Protein AF-A0AA47GUR0-F1 (afdb_monomer_lite)

Sequence (145 aa):
MRQELPSWWRDIDRSIRLSITDYEFIIARLEMLLAGTSDKFSRFSSLNSRRWKNLLEEAKLAKEQVERSLALAATRRRDASAIGLIPPDNQELAARARVVSAKFHLLGELAQKRMARIRSELRQLGRPRNRPSMKVFPSQIDVHI

Structure (mmCIF, N/CA/C/O backbone):
data_AF-A0AA47GUR0-F1
#
_entry.id   AF-A0AA47GUR0-F1
#
loop_
_atom_site.group_PDB
_atom_site.id
_atom_site.type_symbol
_atom_site.label_atom_id
_atom_site.label_alt_id
_atom_site.label_comp_id
_atom_site.label_asym_id
_atom_site.label_entity_id
_atom_site.label_seq_id
_atom_site.pdbx_PDB_ins_code
_atom_site.Cartn_x
_atom_site.Cartn_y
_atom_site.Cartn_z
_atom_site.occupancy
_atom_site.B_iso_or_equiv
_atom_site.auth_seq_id
_atom_site.auth_comp_id
_atom_site.auth_asym_id
_atom_site.auth_atom_id
_atom_site.pdbx_PDB_model_num
ATOM 1 N N . MET A 1 1 ? 19.431 -15.446 -27.141 1.00 44.38 1 MET A N 1
ATOM 2 C CA . MET A 1 1 ? 20.126 -14.691 -26.074 1.00 44.38 1 MET A CA 1
ATOM 3 C C . MET A 1 1 ? 19.074 -14.156 -25.115 1.00 44.38 1 MET A C 1
ATOM 5 O O . MET A 1 1 ? 18.139 -13.523 -25.589 1.00 44.38 1 MET A O 1
ATOM 9 N N . ARG A 1 2 ? 19.148 -14.451 -23.809 1.00 55.16 2 ARG A N 1
ATOM 10 C CA . ARG A 1 2 ? 18.286 -13.774 -22.825 1.00 55.16 2 ARG A CA 1
ATOM 11 C C . ARG A 1 2 ? 18.851 -12.364 -22.660 1.00 55.16 2 ARG A C 1
ATOM 13 O O . ARG A 1 2 ? 20.006 -12.244 -22.270 1.00 55.16 2 ARG A O 1
ATOM 20 N N . GLN A 1 3 ? 18.096 -11.328 -23.024 1.00 64.38 3 GLN A N 1
ATOM 21 C CA . GLN A 1 3 ? 18.478 -9.960 -22.674 1.00 64.38 3 GLN A CA 1
ATOM 22 C C . GLN A 1 3 ? 18.522 -9.877 -21.147 1.00 64.38 3 GLN A C 1
ATOM 24 O O . GLN A 1 3 ? 17.511 -10.111 -20.481 1.00 64.38 3 GLN A O 1
ATOM 29 N N . GLU A 1 4 ? 19.701 -9.621 -20.588 1.00 75.56 4 GLU A N 1
ATOM 30 C CA . GLU A 1 4 ? 19.833 -9.398 -19.155 1.00 75.56 4 GLU A CA 1
ATOM 31 C C . GLU A 1 4 ? 19.195 -8.060 -18.796 1.00 75.56 4 GLU A C 1
ATOM 33 O O . GLU A 1 4 ? 19.464 -7.030 -19.417 1.00 75.56 4 GLU A O 1
ATOM 38 N N . LEU A 1 5 ? 18.321 -8.079 -17.789 1.00 74.44 5 LEU A N 1
ATOM 39 C CA . LEU A 1 5 ? 17.702 -6.857 -17.303 1.00 74.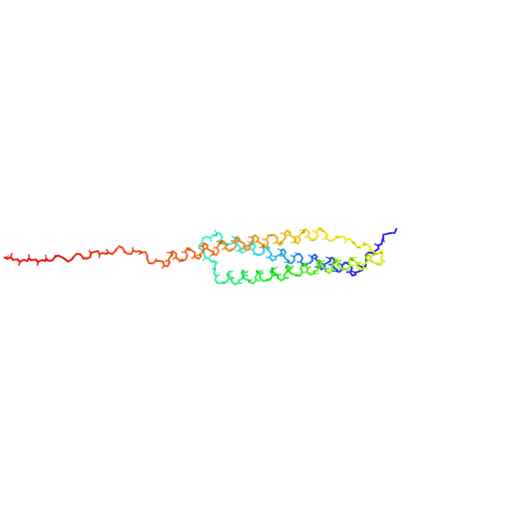44 5 LEU A CA 1
ATOM 40 C C . LEU A 1 5 ? 18.766 -5.953 -16.667 1.00 74.44 5 LEU A C 1
ATOM 42 O O . LEU A 1 5 ? 19.591 -6.441 -15.877 1.00 74.44 5 LEU A O 1
ATOM 46 N N . PRO A 1 6 ? 18.712 -4.635 -16.925 1.00 82.31 6 PRO A N 1
ATOM 47 C CA . PRO A 1 6 ? 19.596 -3.688 -16.268 1.00 82.31 6 PRO A CA 1
ATOM 48 C C . PRO A 1 6 ? 19.519 -3.799 -14.740 1.00 82.31 6 PRO A C 1
ATOM 50 O O . PRO A 1 6 ? 18.451 -4.052 -14.176 1.00 82.31 6 PRO A O 1
ATOM 53 N N . SER A 1 7 ? 20.642 -3.585 -14.052 1.00 86.19 7 SER A N 1
ATOM 54 C CA . SER A 1 7 ? 20.702 -3.599 -12.580 1.00 86.19 7 SER A CA 1
ATOM 55 C C . SER A 1 7 ? 19.682 -2.646 -11.954 1.00 86.19 7 SER A C 1
ATOM 57 O O . SER A 1 7 ? 18.946 -3.045 -11.056 1.00 86.19 7 SER A O 1
ATOM 59 N N . TRP A 1 8 ? 19.537 -1.449 -12.525 1.00 86.25 8 TRP A N 1
ATOM 60 C CA . TRP A 1 8 ? 18.576 -0.451 -12.063 1.00 86.25 8 TRP A CA 1
ATOM 61 C C . TRP A 1 8 ? 17.119 -0.944 -12.111 1.00 86.25 8 TRP A C 1
ATOM 63 O O . TRP A 1 8 ? 16.305 -0.523 -11.292 1.00 86.25 8 TRP A O 1
ATOM 73 N N . TRP A 1 9 ? 16.765 -1.855 -13.030 1.00 87.19 9 TRP A N 1
ATOM 74 C CA . TRP A 1 9 ? 15.413 -2.421 -13.079 1.00 87.19 9 TRP A CA 1
ATOM 75 C C . TRP A 1 9 ? 15.160 -3.345 -11.885 1.00 87.19 9 TRP A C 1
ATOM 77 O O . TRP A 1 9 ? 14.097 -3.299 -11.266 1.00 87.19 9 TRP A O 1
ATOM 87 N N . ARG A 1 10 ? 16.162 -4.158 -11.527 1.00 86.75 10 ARG A N 1
ATOM 88 C CA . ARG A 1 10 ? 16.103 -5.030 -10.346 1.00 86.75 10 ARG A CA 1
ATOM 89 C C . ARG A 1 10 ? 15.970 -4.220 -9.058 1.00 86.75 10 ARG A C 1
ATOM 91 O O . ARG A 1 10 ? 15.242 -4.640 -8.162 1.00 86.75 10 ARG A O 1
ATOM 98 N N . ASP A 1 11 ? 16.613 -3.059 -8.983 1.00 89.25 11 ASP A N 1
ATOM 99 C CA . ASP A 1 11 ? 16.511 -2.171 -7.821 1.00 89.25 11 ASP A CA 1
ATOM 100 C C . ASP A 1 11 ? 15.108 -1.566 -7.678 1.00 89.25 11 ASP A C 1
ATOM 102 O O . ASP A 1 11 ? 14.567 -1.511 -6.573 1.00 89.25 11 ASP A O 1
ATOM 106 N N . ILE A 1 12 ? 14.477 -1.183 -8.792 1.00 87.94 12 ILE A N 1
ATOM 107 C CA . ILE A 1 12 ? 13.092 -0.691 -8.807 1.00 87.94 12 ILE A CA 1
ATOM 108 C C . ILE A 1 12 ? 12.109 -1.792 -8.398 1.00 87.94 12 ILE A C 1
ATOM 110 O O . ILE A 1 12 ? 11.264 -1.566 -7.532 1.00 87.94 12 ILE A O 1
ATOM 114 N N . ASP A 1 13 ? 12.218 -2.987 -8.987 1.00 88.75 13 ASP A N 1
ATOM 115 C CA . ASP A 1 13 ? 11.364 -4.130 -8.637 1.00 88.75 13 ASP A CA 1
ATOM 116 C C . ASP A 1 13 ? 11.510 -4.493 -7.150 1.00 88.75 13 ASP A C 1
ATOM 118 O O . ASP A 1 13 ? 10.512 -4.619 -6.435 1.00 88.75 13 ASP A O 1
ATOM 122 N N . ARG A 1 14 ? 12.751 -4.549 -6.645 1.00 90.12 14 ARG A N 1
ATOM 123 C CA . ARG A 1 14 ? 13.033 -4.755 -5.220 1.00 90.12 14 ARG A CA 1
ATOM 124 C C . ARG A 1 14 ? 12.396 -3.665 -4.359 1.00 90.12 14 ARG A C 1
ATOM 126 O O . ARG A 1 14 ? 11.763 -3.992 -3.358 1.00 90.12 14 ARG A O 1
ATOM 133 N N . SER A 1 15 ? 12.542 -2.395 -4.735 1.00 89.56 15 SER A N 1
ATOM 134 C CA . SER A 1 15 ? 11.968 -1.268 -3.994 1.00 89.56 15 SER A CA 1
ATOM 135 C C . SER A 1 15 ? 10.445 -1.383 -3.882 1.00 89.56 15 SER A C 1
ATOM 137 O O . SER A 1 15 ? 9.907 -1.268 -2.783 1.00 89.56 15 SER A O 1
ATOM 139 N N . ILE A 1 16 ? 9.754 -1.716 -4.978 1.00 90.19 16 ILE A N 1
ATOM 140 C CA . ILE A 1 16 ? 8.297 -1.917 -4.973 1.00 90.19 16 ILE A CA 1
ATOM 141 C C . ILE A 1 16 ? 7.905 -3.072 -4.054 1.00 90.19 16 ILE A C 1
ATOM 143 O O . ILE A 1 16 ? 6.990 -2.926 -3.244 1.00 90.19 16 ILE A O 1
ATOM 147 N N . ARG A 1 17 ? 8.596 -4.215 -4.152 1.00 92.12 17 ARG A N 1
ATOM 148 C CA . ARG A 1 17 ? 8.319 -5.385 -3.303 1.00 92.12 17 ARG A CA 1
ATOM 149 C C . ARG A 1 17 ? 8.457 -5.055 -1.823 1.00 92.12 17 ARG A C 1
ATOM 151 O O . ARG A 1 17 ? 7.589 -5.443 -1.042 1.00 92.12 17 ARG A O 1
ATOM 158 N N . LEU A 1 18 ? 9.516 -4.338 -1.450 1.00 92.00 18 LEU A N 1
ATOM 159 C CA . LEU A 1 18 ? 9.742 -3.913 -0.071 1.00 92.00 18 LEU A CA 1
ATOM 160 C C . LEU A 1 18 ? 8.642 -2.957 0.396 1.00 92.00 18 LEU A C 1
ATOM 162 O O . LEU A 1 18 ? 8.015 -3.225 1.413 1.00 92.00 18 LEU A O 1
ATOM 166 N N . SER A 1 19 ? 8.312 -1.928 -0.391 1.00 89.38 19 SER A N 1
ATOM 167 C CA . SER A 1 19 ? 7.245 -0.981 -0.035 1.00 89.38 19 SER A CA 1
ATOM 168 C C . SER A 1 19 ? 5.877 -1.657 0.132 1.00 89.38 19 SER A C 1
ATOM 170 O O . SER A 1 19 ? 5.138 -1.324 1.054 1.00 89.38 19 SER A O 1
ATOM 172 N N . ILE A 1 20 ? 5.533 -2.628 -0.724 1.00 91.44 20 ILE A N 1
ATOM 173 C CA . ILE A 1 20 ? 4.282 -3.395 -0.587 1.00 91.44 20 ILE A CA 1
ATOM 174 C C . ILE A 1 20 ? 4.311 -4.257 0.678 1.00 91.44 20 ILE A C 1
ATOM 176 O O . ILE A 1 20 ? 3.315 -4.313 1.394 1.00 91.44 20 ILE A O 1
ATOM 180 N N . THR A 1 21 ? 5.440 -4.905 0.966 1.00 92.88 21 THR A N 1
ATOM 181 C CA . THR A 1 21 ? 5.595 -5.758 2.155 1.00 92.88 21 THR A CA 1
ATOM 182 C C . THR A 1 21 ? 5.474 -4.941 3.444 1.00 92.88 21 THR A C 1
ATOM 184 O O . THR A 1 21 ? 4.764 -5.343 4.365 1.00 92.88 21 THR A O 1
ATOM 187 N N . ASP A 1 22 ? 6.094 -3.762 3.490 1.00 91.19 22 ASP A N 1
ATOM 188 C CA . ASP A 1 22 ? 5.969 -2.835 4.617 1.00 91.19 22 ASP A CA 1
ATOM 189 C C . ASP A 1 22 ? 4.520 -2.374 4.791 1.00 91.19 22 ASP A C 1
ATOM 191 O O . ASP A 1 22 ? 3.990 -2.358 5.906 1.00 91.19 22 ASP A O 1
ATOM 195 N N . TYR A 1 23 ? 3.842 -2.054 3.684 1.00 92.31 23 TYR A N 1
ATOM 196 C CA . TYR A 1 23 ? 2.444 -1.651 3.728 1.00 92.31 23 TYR A CA 1
ATOM 197 C C . TYR A 1 23 ? 1.554 -2.773 4.281 1.00 92.31 23 TYR A C 1
ATOM 199 O O . TYR A 1 23 ? 0.765 -2.539 5.195 1.00 92.31 23 TYR A O 1
ATOM 207 N N . GLU A 1 24 ? 1.726 -4.006 3.804 1.00 91.69 24 GLU A N 1
ATOM 208 C CA . GLU A 1 24 ? 1.015 -5.185 4.312 1.00 91.69 24 GLU A CA 1
ATOM 209 C C . GLU A 1 24 ? 1.240 -5.416 5.802 1.00 91.69 24 GLU A C 1
ATOM 211 O O . GLU A 1 24 ? 0.286 -5.695 6.531 1.00 91.69 24 GLU A O 1
ATOM 216 N N . PHE A 1 25 ? 2.479 -5.266 6.269 1.00 93.56 25 PHE A N 1
ATOM 217 C CA . PHE A 1 25 ? 2.810 -5.411 7.679 1.00 93.56 25 PHE A CA 1
ATOM 218 C C . PHE A 1 25 ? 2.062 -4.388 8.544 1.00 93.56 25 PHE A C 1
ATOM 220 O O . PHE A 1 25 ? 1.501 -4.736 9.588 1.00 93.56 25 PHE A O 1
ATOM 227 N N . ILE A 1 26 ? 1.990 -3.131 8.102 1.00 89.75 26 ILE A N 1
ATOM 228 C CA . ILE A 1 26 ? 1.239 -2.086 8.808 1.00 89.75 26 ILE A CA 1
ATOM 229 C C . ILE A 1 26 ? -0.264 -2.404 8.809 1.00 89.75 26 ILE A C 1
ATOM 231 O O . ILE A 1 26 ? -0.912 -2.283 9.854 1.00 89.75 26 ILE A O 1
ATOM 235 N N . ILE A 1 27 ? -0.815 -2.865 7.680 1.00 90.25 27 ILE A N 1
ATOM 236 C CA . ILE A 1 27 ? -2.223 -3.278 7.584 1.00 90.25 27 ILE A CA 1
ATOM 237 C C . ILE A 1 27 ? -2.532 -4.434 8.538 1.00 90.25 27 ILE A C 1
ATOM 239 O O . ILE A 1 27 ? -3.507 -4.349 9.284 1.00 90.25 27 ILE A O 1
ATOM 243 N N . ALA A 1 28 ? -1.677 -5.453 8.613 1.00 88.44 28 ALA A N 1
ATOM 244 C CA . ALA A 1 28 ? -1.849 -6.560 9.551 1.00 88.44 28 ALA A CA 1
ATOM 245 C C . ALA A 1 28 ? -1.853 -6.080 11.017 1.00 88.44 28 ALA A C 1
ATOM 247 O O . ALA A 1 28 ? -2.654 -6.534 11.835 1.00 88.44 28 ALA A O 1
ATOM 248 N N . ARG A 1 29 ? -1.010 -5.100 11.371 1.00 87.88 29 ARG A N 1
ATOM 249 C CA . ARG A 1 29 ? -1.008 -4.510 12.724 1.00 87.88 29 ARG A CA 1
ATOM 250 C C . ARG A 1 29 ? -2.290 -3.738 13.027 1.00 87.88 29 ARG A C 1
ATOM 252 O O . ARG A 1 29 ? -2.778 -3.808 14.157 1.00 87.88 29 ARG A O 1
ATOM 259 N N . LEU A 1 30 ? -2.838 -3.019 12.047 1.00 86.06 30 LEU A N 1
ATOM 260 C CA . LEU A 1 30 ? -4.151 -2.381 12.167 1.00 86.06 30 LEU A CA 1
ATOM 261 C C . LEU A 1 30 ? -5.249 -3.438 12.357 1.00 86.06 30 LEU A C 1
ATOM 263 O O . LEU A 1 30 ? -6.069 -3.303 13.258 1.00 86.06 30 LEU A O 1
ATOM 267 N N . GLU A 1 31 ? -5.240 -4.532 11.599 1.00 85.56 31 GLU A N 1
ATOM 268 C CA . GLU A 1 31 ? -6.193 -5.637 11.782 1.00 85.56 31 GLU A CA 1
ATOM 269 C C . GLU A 1 31 ? -6.139 -6.208 13.202 1.00 85.56 31 GLU A C 1
ATOM 271 O O . GLU A 1 31 ? -7.175 -6.323 13.857 1.00 85.56 31 GLU A O 1
ATOM 276 N N . MET A 1 32 ? -4.940 -6.487 13.722 1.00 83.50 32 MET A N 1
ATOM 277 C CA . MET A 1 32 ? -4.762 -7.021 15.076 1.00 83.50 32 MET A CA 1
ATOM 278 C C . MET A 1 32 ? -5.248 -6.059 16.161 1.00 83.50 32 MET A C 1
ATOM 280 O O . MET A 1 32 ? -5.913 -6.484 17.106 1.00 83.50 32 MET A O 1
ATOM 284 N N . LEU A 1 33 ? -4.949 -4.761 16.040 1.00 79.44 33 LEU A N 1
ATOM 285 C CA . LEU A 1 33 ? -5.432 -3.766 17.001 1.00 79.44 33 LEU A CA 1
ATOM 286 C C . LEU A 1 33 ? -6.951 -3.631 16.971 1.00 79.44 33 LEU A C 1
ATOM 288 O O . LEU A 1 33 ? -7.564 -3.400 18.012 1.00 79.44 33 LEU A O 1
ATOM 292 N N . LEU A 1 34 ? -7.563 -3.792 15.799 1.00 75.88 34 LEU A N 1
ATOM 293 C CA . LEU A 1 34 ? -9.009 -3.797 15.683 1.00 75.88 34 LEU A CA 1
ATOM 294 C C . LEU A 1 34 ? -9.567 -5.090 16.293 1.00 75.88 34 LEU A C 1
ATOM 296 O O . LEU A 1 34 ? -10.448 -5.029 17.143 1.00 75.88 34 LEU A O 1
ATOM 300 N N . ALA A 1 35 ? -9.041 -6.263 15.948 1.00 75.38 35 ALA A N 1
ATOM 301 C CA . ALA A 1 35 ? -9.511 -7.554 16.455 1.00 75.38 35 ALA A CA 1
ATOM 302 C C . ALA A 1 35 ? -9.376 -7.692 17.984 1.00 75.38 35 ALA A C 1
ATOM 304 O O . ALA A 1 35 ? -10.327 -8.103 18.649 1.00 75.38 35 ALA A O 1
ATOM 305 N N . GLY A 1 36 ? -8.256 -7.247 18.562 1.00 65.69 36 GLY A N 1
ATOM 306 C CA . GLY A 1 36 ? -7.952 -7.320 19.999 1.00 65.69 36 GLY A CA 1
ATOM 307 C C . GLY A 1 36 ? -8.837 -6.462 20.915 1.00 65.69 36 GLY A C 1
ATOM 308 O O . GLY A 1 36 ? -8.587 -6.384 22.112 1.00 65.69 36 GLY A O 1
ATOM 309 N N . THR A 1 37 ? -9.876 -5.817 20.380 1.00 59.03 37 THR A N 1
ATOM 310 C CA . THR A 1 37 ? -10.869 -5.047 21.154 1.00 59.03 37 THR A CA 1
ATOM 311 C C . THR A 1 37 ? -12.168 -5.822 21.408 1.00 59.03 37 THR A C 1
ATOM 313 O O . THR A 1 37 ? -13.153 -5.237 21.853 1.00 59.03 37 THR A O 1
ATOM 316 N N . SER A 1 38 ? -12.173 -7.130 21.122 1.00 49.53 38 SER A N 1
ATOM 317 C CA . SER A 1 38 ? -13.342 -8.018 21.202 1.00 49.53 38 SER A CA 1
ATOM 318 C C . SER A 1 38 ? -13.690 -8.518 22.609 1.00 49.53 38 SER A C 1
ATOM 320 O O . SER A 1 38 ? -14.830 -8.926 22.813 1.00 49.53 38 SER A O 1
ATOM 322 N N . ASP A 1 39 ? -12.771 -8.496 23.576 1.00 45.97 39 ASP A N 1
ATOM 323 C CA . ASP A 1 39 ? -13.019 -9.100 24.888 1.00 45.97 39 ASP A CA 1
ATOM 324 C C . ASP A 1 39 ? -13.126 -8.065 26.009 1.00 45.97 39 ASP A C 1
ATOM 326 O O . ASP A 1 39 ? -12.226 -7.261 26.235 1.00 45.97 39 ASP A O 1
ATOM 330 N N . LYS A 1 40 ? -14.287 -8.110 26.673 1.00 45.88 40 LYS A N 1
ATOM 331 C CA . LYS A 1 40 ? -14.648 -7.584 27.999 1.00 45.88 40 LYS A CA 1
ATOM 332 C C . LYS A 1 40 ? -13.908 -6.312 28.446 1.00 45.88 40 LYS A C 1
ATOM 334 O O . LYS A 1 40 ? -12.768 -6.339 28.889 1.00 45.88 40 LYS A O 1
ATOM 339 N N . PHE A 1 41 ? -14.673 -5.219 28.473 1.00 45.59 41 PHE A N 1
ATOM 340 C CA . PHE A 1 41 ? -14.292 -3.869 28.901 1.00 45.59 41 PHE A CA 1
ATOM 341 C C . PHE A 1 41 ? -13.350 -3.139 27.945 1.00 45.59 41 PHE A C 1
ATOM 343 O O . PHE A 1 41 ? -12.131 -3.248 28.018 1.00 45.59 41 PHE A O 1
ATOM 350 N N . SER A 1 42 ? -13.975 -2.304 27.107 1.00 48.47 42 SER A N 1
ATOM 351 C CA . SER A 1 42 ? -13.482 -1.031 26.567 1.00 48.47 42 SER A CA 1
ATOM 352 C C . SER A 1 42 ? -12.133 -0.563 27.139 1.00 48.47 42 SER A C 1
ATOM 354 O O . SER A 1 42 ? -12.050 0.360 27.949 1.00 48.47 42 SER A O 1
ATOM 356 N N . ARG A 1 43 ? -11.047 -1.144 26.634 1.00 50.19 43 ARG A N 1
ATOM 357 C CA . ARG A 1 43 ? -9.736 -0.506 26.588 1.00 50.19 43 ARG A CA 1
ATOM 358 C C . ARG A 1 43 ? -9.379 -0.236 25.137 1.00 50.19 43 ARG A C 1
ATOM 360 O O . ARG A 1 43 ? -8.263 -0.490 24.698 1.00 50.19 43 ARG A O 1
ATOM 367 N N . PHE A 1 44 ? -10.262 0.464 24.429 1.00 53.38 44 PHE A N 1
ATOM 368 C CA . PHE A 1 44 ? -9.758 1.576 23.620 1.00 53.38 44 PHE A CA 1
ATOM 369 C C . PHE A 1 44 ? -9.231 2.643 24.595 1.00 53.38 44 PHE A C 1
ATOM 371 O O . PHE A 1 44 ? -9.790 3.723 24.755 1.00 53.38 44 PHE A O 1
ATOM 378 N N . SER A 1 45 ? -8.178 2.291 25.340 1.00 55.62 45 SER A N 1
ATOM 379 C CA . SER A 1 45 ? -7.447 3.229 26.169 1.00 55.62 45 SER A CA 1
ATOM 380 C C . SER A 1 45 ? -6.910 4.326 25.254 1.00 55.62 45 SER A C 1
ATOM 382 O O . SER A 1 45 ? -6.719 4.121 24.048 1.00 55.62 45 SER A O 1
ATOM 384 N N . SER A 1 46 ? -6.631 5.498 25.813 1.00 55.66 46 SER A N 1
ATOM 385 C CA . SER A 1 46 ? -5.926 6.564 25.094 1.00 55.66 46 SER A CA 1
ATOM 386 C C . SER A 1 46 ? -4.660 6.047 24.385 1.00 55.66 46 SER A C 1
ATOM 388 O O . SER A 1 46 ? -4.354 6.500 23.283 1.00 55.66 46 SER A O 1
ATOM 390 N N . LEU A 1 47 ? -3.991 5.032 24.955 1.00 54.09 47 LEU A N 1
ATOM 391 C CA . LEU A 1 47 ? -2.860 4.321 24.352 1.00 54.09 47 LEU A CA 1
ATOM 392 C C . LEU A 1 47 ? -3.224 3.578 23.056 1.00 54.09 47 LEU A C 1
ATOM 394 O O . LEU A 1 47 ? -2.532 3.743 22.053 1.00 54.09 47 LEU A O 1
ATOM 398 N N . ASN A 1 48 ? -4.313 2.804 23.042 1.00 69.50 48 ASN A N 1
ATOM 399 C CA . ASN A 1 48 ? -4.760 2.090 21.840 1.00 69.50 48 ASN A CA 1
ATOM 400 C C . ASN A 1 48 ? -5.270 3.054 20.760 1.00 69.50 48 ASN A C 1
ATOM 402 O O . ASN A 1 48 ? -5.019 2.833 19.579 1.00 69.50 48 ASN A O 1
ATOM 406 N N . SER A 1 49 ? -5.886 4.174 21.153 1.00 70.88 49 SER A N 1
ATOM 407 C CA . SER A 1 49 ? -6.287 5.243 20.226 1.00 70.88 49 SER A CA 1
ATOM 408 C C . SER A 1 49 ? -5.085 5.960 19.596 1.00 70.88 49 SER A C 1
ATOM 410 O O . SER A 1 49 ? -5.048 6.164 18.383 1.00 70.88 49 SER A O 1
ATOM 412 N N . ARG A 1 50 ? -4.057 6.300 20.388 1.00 78.44 50 ARG A N 1
ATOM 413 C CA . ARG A 1 50 ? -2.828 6.929 19.877 1.00 78.44 50 ARG A CA 1
ATOM 414 C C . ARG A 1 50 ? -2.057 5.985 18.956 1.00 78.44 50 ARG A C 1
ATOM 416 O O . ARG A 1 50 ? -1.660 6.389 17.870 1.00 78.44 50 ARG A O 1
ATOM 423 N N . ARG A 1 51 ? -1.901 4.721 19.357 1.00 80.62 51 ARG A N 1
ATOM 424 C CA . ARG A 1 51 ? -1.241 3.691 18.545 1.00 80.62 51 ARG A CA 1
ATOM 425 C C . ARG A 1 51 ? -1.977 3.444 17.227 1.00 80.62 51 ARG A C 1
ATOM 427 O O . ARG A 1 51 ? -1.331 3.321 16.194 1.00 80.62 51 ARG A O 1
ATOM 434 N N . TRP A 1 52 ? -3.310 3.437 17.258 1.00 81.50 52 TRP A N 1
ATOM 435 C CA . TRP A 1 52 ? -4.143 3.346 16.060 1.00 81.50 52 TRP A CA 1
ATOM 436 C C . TRP A 1 52 ? -3.913 4.519 15.103 1.00 81.50 52 TRP A C 1
ATOM 438 O O . TRP A 1 52 ? -3.686 4.306 13.916 1.00 81.50 52 TRP A O 1
ATOM 448 N N . LYS A 1 53 ? -3.927 5.758 15.614 1.00 83.88 53 LYS A N 1
ATOM 449 C CA . LYS A 1 53 ? -3.660 6.957 14.803 1.00 83.88 53 LYS A CA 1
ATOM 450 C C . LYS A 1 53 ? -2.276 6.918 14.159 1.00 83.88 53 LYS A C 1
ATOM 452 O O . LYS A 1 53 ? -2.174 7.184 12.970 1.00 83.88 53 LYS A O 1
ATOM 457 N N . ASN A 1 54 ? -1.244 6.546 14.914 1.00 87.81 54 ASN A N 1
ATOM 458 C CA . ASN A 1 54 ? 0.113 6.445 14.377 1.00 87.81 54 ASN A CA 1
ATOM 459 C C . ASN A 1 54 ? 0.191 5.415 13.242 1.00 87.81 54 ASN A C 1
ATOM 461 O O . ASN A 1 54 ? 0.700 5.729 12.176 1.00 87.81 54 ASN A O 1
ATOM 465 N N . LEU A 1 55 ? -0.390 4.225 13.432 1.00 87.00 55 LEU A N 1
ATOM 466 C CA . LEU A 1 55 ? -0.408 3.190 12.395 1.00 87.00 55 LEU A CA 1
ATOM 467 C C . LEU A 1 55 ? -1.230 3.584 11.164 1.00 87.00 55 LEU A C 1
ATOM 469 O O . LEU A 1 55 ? -0.899 3.167 10.061 1.00 87.00 55 LEU A O 1
ATOM 473 N N . LEU A 1 56 ? -2.286 4.387 11.324 1.00 87.62 56 LEU A N 1
ATOM 474 C CA . LEU A 1 56 ? -3.015 4.948 10.185 1.00 87.62 56 LEU A CA 1
ATOM 475 C C . LEU A 1 56 ? -2.145 5.911 9.372 1.00 87.62 56 LEU A C 1
ATOM 477 O O . LEU A 1 56 ? -2.193 5.865 8.147 1.00 87.62 56 LEU A O 1
ATOM 481 N N . GLU A 1 57 ? -1.373 6.777 10.029 1.00 89.81 57 GLU A N 1
ATOM 482 C CA . GLU A 1 57 ? -0.446 7.675 9.331 1.00 89.81 57 GLU A CA 1
ATOM 483 C C . GLU A 1 57 ? 0.698 6.893 8.672 1.00 89.81 57 GLU A C 1
ATOM 485 O O . GLU A 1 57 ? 0.977 7.109 7.496 1.00 89.81 57 GLU A O 1
ATOM 490 N N . GLU A 1 58 ? 1.283 5.909 9.363 1.00 90.44 58 GLU A N 1
ATOM 491 C CA . GLU A 1 58 ? 2.271 4.991 8.775 1.00 90.44 58 GLU A CA 1
ATOM 492 C C . GLU A 1 58 ? 1.700 4.274 7.538 1.00 90.44 58 GLU A C 1
ATOM 494 O O . GLU A 1 58 ? 2.363 4.194 6.507 1.00 90.44 58 GLU A O 1
ATOM 499 N N . ALA A 1 59 ? 0.447 3.812 7.596 1.00 89.62 59 ALA A N 1
ATOM 500 C CA . ALA A 1 59 ? -0.218 3.150 6.475 1.00 89.62 59 ALA A CA 1
ATOM 501 C C . ALA A 1 59 ? -0.442 4.091 5.281 1.00 89.62 59 ALA A C 1
ATOM 503 O O . ALA A 1 59 ? -0.311 3.661 4.135 1.00 89.62 59 ALA A O 1
ATOM 504 N N . LYS A 1 60 ? -0.772 5.368 5.522 1.00 90.38 60 LYS A N 1
ATOM 505 C CA . LYS A 1 60 ? -0.892 6.374 4.453 1.00 90.38 60 LYS A CA 1
ATOM 506 C C . LYS A 1 60 ? 0.453 6.628 3.784 1.00 90.38 60 LYS A C 1
ATOM 508 O O . LYS A 1 60 ? 0.530 6.592 2.561 1.00 90.38 60 LYS A O 1
ATOM 513 N N . LEU A 1 61 ? 1.507 6.818 4.576 1.00 91.88 61 LEU A N 1
ATOM 514 C CA . LEU A 1 61 ? 2.859 7.027 4.060 1.00 91.88 61 LEU A CA 1
ATOM 515 C C . LEU A 1 61 ? 3.345 5.812 3.259 1.00 91.88 61 LEU A C 1
ATOM 517 O O . LEU A 1 61 ? 3.894 5.971 2.171 1.00 91.88 61 LEU A O 1
ATOM 521 N N . ALA A 1 62 ? 3.086 4.598 3.749 1.00 90.00 62 ALA A N 1
ATOM 522 C CA . ALA A 1 62 ? 3.415 3.368 3.036 1.00 90.00 62 ALA A CA 1
ATOM 523 C C . ALA A 1 62 ? 2.637 3.241 1.715 1.00 90.00 62 ALA A C 1
ATOM 525 O O . ALA A 1 62 ? 3.222 2.885 0.692 1.00 90.00 62 ALA A O 1
ATOM 526 N N . LYS A 1 63 ? 1.345 3.600 1.701 1.00 91.38 63 LYS A N 1
ATOM 527 C CA . LYS A 1 63 ? 0.538 3.660 0.474 1.00 91.38 63 LYS A CA 1
ATOM 528 C C . LYS A 1 63 ? 1.139 4.628 -0.548 1.00 91.38 63 LYS A C 1
ATOM 530 O O . LYS A 1 63 ? 1.352 4.238 -1.694 1.00 91.38 63 LYS A O 1
ATOM 535 N N . GLU A 1 64 ? 1.443 5.859 -0.137 1.00 91.69 64 GLU A N 1
ATOM 536 C CA . GLU A 1 64 ? 2.058 6.860 -1.017 1.00 91.69 64 GLU A CA 1
ATOM 537 C C . GLU A 1 64 ? 3.403 6.380 -1.567 1.00 91.69 64 GLU A C 1
ATOM 539 O O . GLU A 1 64 ? 3.701 6.574 -2.745 1.00 91.69 64 GLU A O 1
ATOM 544 N N . GLN A 1 65 ? 4.213 5.724 -0.735 1.00 92.06 65 GLN A N 1
ATOM 545 C CA . GLN A 1 65 ? 5.491 5.171 -1.163 1.00 92.06 65 GLN A CA 1
ATOM 546 C C . GLN A 1 65 ? 5.306 4.088 -2.235 1.00 92.06 65 GLN A C 1
ATOM 548 O O . GLN A 1 65 ? 6.014 4.100 -3.240 1.00 92.06 65 GLN A O 1
ATOM 553 N N . VAL A 1 66 ? 4.330 3.187 -2.073 1.00 91.81 66 VAL A N 1
ATOM 554 C CA . VAL A 1 66 ? 3.994 2.173 -3.086 1.00 91.81 66 VAL A CA 1
ATOM 555 C C . VAL A 1 66 ? 3.553 2.826 -4.399 1.00 91.81 66 VAL A C 1
ATOM 557 O O . VAL A 1 66 ? 4.032 2.436 -5.466 1.00 91.81 66 VAL A O 1
ATOM 560 N N . GLU A 1 67 ? 2.686 3.839 -4.339 1.00 91.31 67 GLU A N 1
ATOM 561 C CA . GLU A 1 67 ? 2.213 4.574 -5.519 1.00 91.31 67 GLU A CA 1
ATOM 562 C C . GLU A 1 67 ? 3.366 5.268 -6.259 1.00 91.31 67 GLU A C 1
ATOM 564 O O . GLU A 1 67 ? 3.475 5.150 -7.483 1.00 91.31 67 GLU A O 1
ATOM 569 N N . ARG A 1 68 ? 4.280 5.920 -5.527 1.00 91.44 68 ARG A N 1
ATOM 570 C CA . ARG A 1 68 ? 5.482 6.552 -6.097 1.00 91.44 68 ARG A CA 1
ATOM 571 C C . ARG A 1 68 ? 6.403 5.529 -6.757 1.00 91.44 68 ARG A C 1
ATOM 573 O O . ARG A 1 68 ? 6.850 5.756 -7.882 1.00 91.44 68 ARG A O 1
ATOM 580 N N . SER A 1 69 ? 6.660 4.398 -6.100 1.00 90.81 69 SER A N 1
ATOM 581 C CA . SER A 1 69 ? 7.516 3.338 -6.643 1.00 90.81 69 SER A CA 1
ATOM 582 C C . SER A 1 69 ? 6.923 2.722 -7.918 1.00 90.81 69 SER A C 1
ATOM 584 O O . SER A 1 69 ? 7.643 2.513 -8.897 1.00 90.81 69 SER A O 1
ATOM 586 N N . LEU A 1 70 ? 5.604 2.497 -7.961 1.00 90.88 70 LEU A N 1
ATOM 587 C CA . LEU A 1 70 ? 4.907 2.014 -9.160 1.00 90.88 70 LEU A CA 1
ATOM 588 C C . LEU A 1 70 ? 4.939 3.040 -10.306 1.00 90.88 70 LEU A C 1
ATOM 590 O O . LEU A 1 70 ? 5.195 2.667 -11.453 1.00 90.88 70 LEU A O 1
ATOM 594 N N . ALA A 1 71 ? 4.736 4.328 -10.014 1.00 90.50 71 ALA A N 1
ATOM 595 C CA . ALA A 1 71 ? 4.815 5.396 -11.012 1.00 90.50 71 ALA A CA 1
ATOM 596 C C . ALA A 1 71 ? 6.233 5.552 -11.593 1.00 90.50 71 ALA A C 1
ATOM 598 O O . ALA A 1 71 ? 6.404 5.748 -12.804 1.00 90.50 71 ALA A O 1
ATOM 599 N N . LEU A 1 72 ? 7.259 5.414 -10.747 1.00 90.06 72 LEU A N 1
ATOM 600 C CA . LEU A 1 72 ? 8.654 5.407 -11.174 1.00 90.06 72 LEU A CA 1
ATOM 601 C C . LEU A 1 72 ? 8.939 4.224 -12.105 1.00 90.06 72 LEU A C 1
ATOM 603 O O . LEU A 1 72 ? 9.512 4.426 -13.175 1.00 90.06 72 LEU A O 1
ATOM 607 N N . ALA A 1 73 ? 8.495 3.013 -11.753 1.00 89.31 73 ALA A N 1
ATOM 608 C CA . ALA A 1 73 ? 8.654 1.839 -12.611 1.00 89.31 73 ALA A CA 1
ATOM 609 C C . ALA A 1 73 ? 7.978 2.010 -13.974 1.00 89.31 73 ALA A C 1
ATOM 611 O O . ALA A 1 73 ? 8.587 1.711 -14.999 1.00 89.31 73 ALA A O 1
ATOM 612 N N . ALA A 1 74 ? 6.757 2.550 -14.004 1.00 89.56 74 ALA A N 1
ATOM 613 C CA . ALA A 1 74 ? 6.050 2.827 -15.252 1.00 89.56 74 ALA A CA 1
ATOM 614 C C . ALA A 1 74 ? 6.813 3.829 -16.135 1.00 89.56 74 ALA A C 1
ATOM 616 O O . ALA A 1 74 ? 6.908 3.653 -17.350 1.00 89.56 74 ALA A O 1
ATOM 617 N N . THR A 1 75 ? 7.401 4.863 -15.530 1.00 90.44 75 THR A N 1
ATOM 618 C CA . THR A 1 75 ? 8.209 5.856 -16.252 1.00 90.44 75 THR A CA 1
ATOM 619 C C . THR A 1 75 ? 9.483 5.231 -16.805 1.00 90.44 75 THR A C 1
ATOM 621 O O . THR A 1 75 ? 9.721 5.297 -18.006 1.00 90.44 75 THR A O 1
ATOM 624 N N . ARG A 1 76 ? 10.234 4.506 -15.974 1.00 89.12 76 ARG A N 1
ATOM 625 C CA . ARG A 1 76 ? 11.485 3.859 -16.387 1.00 89.12 76 ARG A CA 1
ATOM 626 C C . ARG A 1 76 ? 11.287 2.754 -17.413 1.00 89.12 76 ARG A C 1
ATOM 628 O O . ARG A 1 76 ? 12.154 2.532 -18.251 1.00 89.12 76 ARG A O 1
ATOM 635 N N . ARG A 1 77 ? 10.136 2.084 -17.385 1.00 88.75 77 ARG A N 1
ATOM 636 C CA . ARG A 1 77 ? 9.748 1.146 -18.434 1.00 88.75 77 ARG A CA 1
ATOM 637 C C . ARG A 1 77 ? 9.575 1.852 -19.776 1.00 88.75 77 ARG A C 1
ATOM 639 O O . ARG A 1 77 ? 10.064 1.338 -20.771 1.00 88.75 77 ARG A O 1
ATOM 646 N N . ARG A 1 78 ? 8.908 3.012 -19.812 1.00 87.38 78 ARG A N 1
ATOM 647 C CA . ARG A 1 78 ? 8.758 3.797 -21.050 1.00 87.38 78 ARG A CA 1
ATOM 648 C C . ARG A 1 78 ? 10.115 4.232 -21.598 1.00 87.38 78 ARG A C 1
ATOM 650 O O . ARG A 1 78 ? 10.355 4.048 -22.786 1.00 87.38 78 ARG A O 1
ATOM 657 N N . ASP A 1 79 ? 11.002 4.715 -20.729 1.00 88.25 79 ASP A N 1
ATOM 658 C CA . ASP A 1 79 ? 12.360 5.119 -21.115 1.00 88.25 79 ASP A CA 1
ATOM 659 C C . ASP A 1 79 ? 13.162 3.937 -21.685 1.00 88.25 79 ASP A C 1
ATOM 661 O O . ASP A 1 79 ? 13.814 4.058 -22.718 1.00 88.25 79 ASP A O 1
ATOM 665 N N . ALA A 1 80 ? 13.077 2.767 -21.043 1.00 86.69 80 ALA A N 1
ATOM 666 C CA . ALA A 1 80 ? 13.733 1.546 -21.504 1.00 86.69 80 ALA A CA 1
ATOM 667 C C . ALA A 1 80 ? 13.171 1.060 -22.851 1.00 86.69 80 ALA A C 1
ATOM 669 O O . ALA A 1 80 ? 13.940 0.728 -23.753 1.00 86.69 80 ALA A O 1
ATOM 670 N N . SER A 1 81 ? 11.845 1.091 -23.020 1.00 87.12 81 SER A N 1
ATOM 671 C CA . SER A 1 81 ? 11.191 0.748 -24.286 1.00 87.12 81 SER A CA 1
ATOM 672 C C . SER A 1 81 ? 11.635 1.658 -25.430 1.00 87.12 81 SE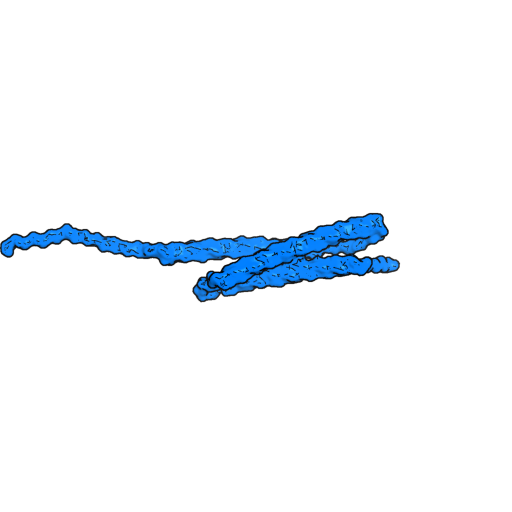R A C 1
ATOM 674 O O . SER A 1 81 ? 11.803 1.178 -26.548 1.00 87.12 81 SER A O 1
ATOM 676 N N . ALA A 1 82 ? 11.878 2.945 -25.160 1.00 86.31 82 ALA A N 1
ATOM 677 C CA . ALA A 1 82 ? 12.356 3.895 -26.165 1.00 86.31 82 ALA A CA 1
ATOM 678 C C . ALA A 1 82 ? 13.760 3.560 -26.703 1.00 86.31 82 ALA A C 1
ATOM 680 O O . ALA A 1 82 ? 14.086 3.935 -27.825 1.00 86.31 82 ALA A O 1
ATOM 681 N N . ILE A 1 83 ? 14.569 2.819 -25.937 1.00 85.56 83 ILE A N 1
ATOM 682 C CA . ILE A 1 83 ? 15.912 2.360 -26.332 1.00 85.56 83 ILE A CA 1
ATOM 683 C C . ILE A 1 83 ? 15.955 0.865 -26.695 1.00 85.56 83 ILE A C 1
ATOM 685 O O . ILE A 1 83 ? 17.029 0.269 -26.751 1.00 85.56 83 ILE A O 1
ATOM 689 N N . GLY A 1 84 ? 14.796 0.241 -26.939 1.00 84.38 84 GLY A N 1
ATOM 690 C CA . GLY A 1 84 ? 14.696 -1.155 -27.383 1.00 84.38 84 GLY A CA 1
ATOM 691 C C . GLY A 1 84 ? 14.824 -2.207 -26.275 1.00 84.38 84 GLY A C 1
ATOM 692 O O . GLY A 1 84 ? 14.964 -3.394 -26.574 1.00 84.38 84 GLY A O 1
ATOM 693 N N . LEU A 1 85 ? 14.763 -1.806 -25.002 1.00 84.06 85 LEU A N 1
ATOM 694 C CA . LEU A 1 85 ? 14.684 -2.719 -23.861 1.00 84.06 85 LEU A CA 1
ATOM 695 C C . LEU A 1 85 ? 13.223 -2.904 -23.448 1.00 84.06 85 LEU A C 1
ATOM 697 O O . LEU A 1 85 ? 12.491 -1.933 -23.321 1.00 84.06 85 LEU A O 1
ATOM 701 N N . ILE A 1 86 ? 12.796 -4.137 -23.167 1.00 82.38 86 ILE A N 1
ATOM 702 C CA . ILE A 1 86 ? 11.429 -4.414 -22.698 1.00 82.38 86 ILE A CA 1
ATOM 703 C C . ILE A 1 86 ? 11.499 -4.999 -21.286 1.00 82.38 86 ILE A C 1
ATOM 705 O O . ILE A 1 86 ? 11.578 -6.219 -21.124 1.00 82.38 86 ILE A O 1
ATOM 709 N N . PRO A 1 87 ? 11.490 -4.155 -20.240 1.00 81.69 87 PRO A N 1
ATOM 710 C CA . PRO A 1 87 ? 11.416 -4.652 -18.880 1.00 81.69 87 PRO A CA 1
ATOM 711 C C . PRO A 1 87 ? 10.071 -5.346 -18.601 1.00 81.69 87 PRO A C 1
ATOM 713 O O . PRO A 1 87 ? 9.057 -4.995 -19.219 1.00 81.69 87 PRO A O 1
ATOM 716 N N . PRO A 1 88 ? 10.035 -6.319 -17.670 1.00 83.69 88 PRO A N 1
ATOM 717 C CA . PRO A 1 88 ? 8.808 -7.010 -17.284 1.00 83.69 88 PRO A CA 1
ATOM 718 C C . PRO A 1 88 ? 7.757 -6.050 -16.714 1.00 83.69 88 PRO A C 1
ATOM 720 O O . PRO A 1 88 ? 8.049 -4.921 -16.329 1.00 83.69 88 PRO A O 1
ATOM 723 N N . ASP A 1 89 ? 6.497 -6.488 -16.693 1.00 81.25 89 ASP A N 1
ATOM 724 C CA . ASP A 1 89 ? 5.425 -5.718 -16.061 1.00 81.25 89 ASP A CA 1
ATOM 725 C C . ASP A 1 89 ? 5.318 -5.973 -14.570 1.00 81.25 89 ASP A C 1
ATOM 727 O O . ASP A 1 89 ? 5.490 -7.089 -14.092 1.00 81.25 89 ASP A O 1
ATOM 731 N N . ASN A 1 90 ? 4.942 -4.918 -13.859 1.00 84.50 90 ASN A N 1
ATOM 732 C CA . ASN A 1 90 ? 4.701 -4.923 -12.432 1.00 84.50 90 ASN A CA 1
ATOM 733 C C . ASN A 1 90 ? 3.197 -5.084 -12.157 1.00 84.50 90 ASN A C 1
ATOM 735 O O . ASN A 1 90 ? 2.724 -4.676 -11.102 1.00 84.50 90 ASN A O 1
ATOM 739 N N . GLN A 1 91 ? 2.432 -5.668 -13.091 1.00 87.38 91 GLN A N 1
ATOM 740 C CA . GLN A 1 91 ? 0.983 -5.877 -12.971 1.00 87.38 91 GLN A CA 1
ATOM 741 C C . GLN A 1 91 ? 0.602 -6.667 -11.722 1.00 87.38 91 GLN A C 1
ATOM 743 O O . GLN A 1 91 ? -0.333 -6.282 -11.026 1.00 87.38 91 GLN A O 1
ATOM 748 N N . GLU A 1 92 ? 1.340 -7.733 -11.405 1.00 88.88 92 GLU A N 1
ATOM 749 C CA . GLU A 1 92 ? 1.101 -8.526 -10.196 1.00 88.88 92 GLU A CA 1
ATOM 750 C C . GLU A 1 92 ? 1.329 -7.686 -8.930 1.00 88.88 92 GLU A C 1
ATOM 752 O O . GLU A 1 92 ? 0.495 -7.670 -8.024 1.00 88.88 92 GLU A O 1
ATOM 757 N N . LEU A 1 93 ? 2.417 -6.910 -8.895 1.00 86.88 93 LEU A N 1
ATOM 758 C CA . LEU A 1 93 ? 2.725 -6.005 -7.785 1.00 86.88 93 LEU A CA 1
ATOM 759 C C . LEU A 1 93 ? 1.676 -4.891 -7.664 1.00 86.88 93 LEU A C 1
ATOM 761 O O . LEU A 1 93 ? 1.242 -4.569 -6.561 1.00 86.88 93 LEU A O 1
ATOM 765 N N . ALA A 1 94 ? 1.206 -4.343 -8.784 1.00 87.81 94 ALA A N 1
ATOM 766 C CA . ALA A 1 94 ? 0.140 -3.350 -8.814 1.00 87.81 94 ALA A CA 1
ATOM 767 C C . ALA A 1 94 ? -1.200 -3.936 -8.339 1.00 87.81 94 ALA A C 1
ATOM 769 O O . ALA A 1 94 ? -1.928 -3.283 -7.591 1.00 87.81 94 ALA A O 1
ATOM 770 N N . ALA A 1 95 ? -1.526 -5.171 -8.726 1.00 91.69 95 ALA A N 1
ATOM 771 C CA . ALA A 1 95 ? -2.709 -5.875 -8.244 1.00 91.69 95 ALA A CA 1
ATOM 772 C C . ALA A 1 95 ? -2.630 -6.115 -6.730 1.00 91.69 95 ALA A C 1
ATOM 774 O O . ALA A 1 95 ? -3.577 -5.801 -6.008 1.00 91.69 95 ALA A O 1
ATOM 775 N N . ARG A 1 96 ? -1.477 -6.574 -6.232 1.00 90.50 96 ARG A N 1
ATOM 776 C CA . ARG A 1 96 ? -1.224 -6.751 -4.798 1.00 90.50 96 ARG A CA 1
ATOM 777 C C . ARG A 1 96 ? -1.373 -5.431 -4.040 1.00 90.50 96 ARG A C 1
ATOM 779 O O . ARG A 1 96 ? -2.132 -5.376 -3.079 1.00 90.50 96 ARG A O 1
ATOM 786 N N . ALA A 1 97 ? -0.771 -4.344 -4.522 1.00 88.56 97 ALA A N 1
ATOM 787 C CA . ALA A 1 97 ? -0.922 -3.011 -3.935 1.00 88.56 97 ALA A CA 1
ATOM 788 C C . ALA A 1 97 ? -2.395 -2.566 -3.838 1.00 88.56 97 ALA A C 1
ATOM 790 O O . ALA A 1 97 ? -2.825 -2.084 -2.789 1.00 88.56 97 ALA A O 1
ATOM 791 N N . ARG A 1 98 ? -3.198 -2.791 -4.891 1.00 91.31 98 ARG A N 1
ATOM 792 C CA . ARG A 1 98 ? -4.643 -2.487 -4.882 1.00 91.31 98 ARG A CA 1
ATOM 793 C C . ARG A 1 98 ? -5.393 -3.274 -3.810 1.00 91.31 98 ARG A C 1
ATOM 795 O O . ARG A 1 98 ? -6.235 -2.698 -3.126 1.00 91.31 98 ARG A O 1
ATOM 802 N N . VAL A 1 99 ? -5.081 -4.560 -3.638 1.00 92.38 99 VAL A N 1
ATOM 803 C CA . VAL A 1 99 ? -5.684 -5.397 -2.586 1.00 92.38 99 VAL A CA 1
ATOM 804 C C . VAL A 1 99 ? -5.358 -4.841 -1.198 1.00 92.38 99 VAL A C 1
ATOM 806 O O . VAL A 1 99 ? -6.252 -4.723 -0.360 1.00 92.38 99 VAL A O 1
ATOM 809 N N . VAL A 1 100 ? -4.106 -4.449 -0.955 1.00 88.56 100 VAL A N 1
ATOM 810 C CA . VAL A 1 100 ? -3.686 -3.883 0.338 1.00 88.56 100 VAL A CA 1
ATOM 811 C C . VAL A 1 100 ? -4.373 -2.540 0.601 1.00 88.56 100 VAL A C 1
ATOM 813 O O . VAL A 1 100 ? -4.893 -2.319 1.695 1.00 88.56 100 VAL A O 1
ATOM 816 N N . SER A 1 101 ? -4.483 -1.674 -0.410 1.00 88.88 101 SER A N 1
ATOM 817 C CA . SER A 1 101 ? -5.246 -0.427 -0.294 1.00 88.88 101 SER A CA 1
ATOM 818 C C . SER A 1 101 ? -6.734 -0.659 -0.035 1.00 88.88 101 SER A C 1
ATOM 820 O O . SER A 1 101 ? -7.319 0.036 0.795 1.00 88.88 101 SER A O 1
ATOM 822 N N . ALA A 1 102 ? -7.359 -1.644 -0.685 1.00 90.38 102 ALA A N 1
ATOM 823 C CA . ALA A 1 102 ? -8.757 -1.987 -0.425 1.00 90.38 102 ALA A CA 1
ATOM 824 C C . ALA A 1 102 ? -8.966 -2.433 1.034 1.00 90.38 102 ALA A C 1
ATOM 826 O O . ALA A 1 102 ? -9.898 -1.968 1.695 1.00 90.38 102 ALA A O 1
ATOM 827 N N . LYS A 1 103 ? -8.054 -3.257 1.572 1.00 88.75 103 LYS A N 1
ATOM 828 C CA . LYS A 1 103 ? -8.058 -3.644 2.993 1.00 88.75 103 LYS A CA 1
ATOM 829 C C . LYS A 1 103 ? -7.923 -2.435 3.917 1.00 88.75 103 LYS A C 1
ATOM 831 O O . LYS A 1 103 ? -8.681 -2.314 4.875 1.00 88.75 103 LYS A O 1
ATOM 836 N N . PHE A 1 104 ? -7.011 -1.513 3.613 1.00 89.06 104 PHE A N 1
ATOM 837 C CA . PHE A 1 104 ? -6.844 -0.280 4.384 1.00 89.06 104 PHE A CA 1
ATOM 838 C C . PHE A 1 104 ? -8.135 0.547 4.462 1.00 89.06 104 PHE A C 1
ATOM 840 O O . PHE A 1 104 ? -8.527 0.978 5.548 1.00 89.06 104 PHE A O 1
ATOM 847 N N . HIS A 1 105 ? -8.823 0.728 3.330 1.00 88.50 105 HIS A N 1
ATOM 848 C CA . HIS A 1 105 ? -10.099 1.444 3.286 1.00 88.50 105 HIS A CA 1
ATOM 849 C C . HIS A 1 105 ? -11.164 0.762 4.156 1.00 88.50 105 HIS A C 1
ATOM 851 O O . HIS A 1 105 ? -11.784 1.424 4.992 1.00 88.50 105 HIS A O 1
ATOM 857 N N . LEU A 1 106 ? -11.311 -0.562 4.038 1.00 88.31 106 LEU A N 1
ATOM 858 C CA . LEU A 1 106 ? -12.254 -1.341 4.845 1.00 88.31 106 LEU A CA 1
ATOM 859 C C . LEU A 1 106 ? -11.967 -1.221 6.351 1.00 88.31 106 LEU A C 1
ATOM 861 O O . LEU A 1 106 ? -12.885 -1.040 7.154 1.00 88.31 106 LEU A O 1
ATOM 865 N N . LEU A 1 107 ? -10.695 -1.282 6.751 1.00 84.38 107 LEU A N 1
ATOM 866 C CA . LEU A 1 107 ? -10.295 -1.121 8.152 1.00 84.38 107 LEU A CA 1
ATOM 867 C C . LEU A 1 107 ? -10.610 0.274 8.684 1.00 84.38 107 LEU A C 1
ATOM 869 O O . LEU A 1 107 ? -11.049 0.404 9.830 1.00 84.38 107 LEU A O 1
ATOM 873 N N . GLY A 1 108 ? -10.439 1.304 7.854 1.00 82.00 108 GLY A N 1
ATOM 874 C CA . GLY A 1 108 ? -10.849 2.667 8.169 1.00 82.00 108 GLY A CA 1
ATOM 875 C C . GLY A 1 108 ? -12.342 2.756 8.493 1.00 82.00 108 GLY A C 1
ATOM 876 O O . GLY A 1 108 ? -12.713 3.288 9.543 1.00 82.00 108 GLY A O 1
ATOM 877 N N . GLU A 1 109 ? -13.198 2.177 7.648 1.00 85.62 109 GLU A N 1
ATOM 878 C CA . GLU A 1 109 ? -14.648 2.155 7.875 1.00 85.62 109 GLU A CA 1
ATOM 879 C C . GLU A 1 109 ? -15.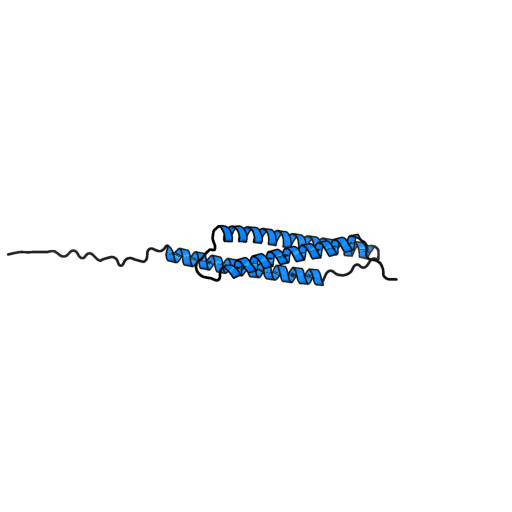036 1.381 9.140 1.00 85.62 109 GLU A C 1
ATOM 881 O O . GLU A 1 109 ? -15.844 1.855 9.948 1.00 85.62 109 GLU A O 1
ATOM 886 N N . LEU A 1 110 ? -14.456 0.195 9.348 1.00 81.88 110 LEU A N 1
ATOM 887 C CA . LEU A 1 110 ? -14.728 -0.625 10.530 1.00 81.88 110 LEU A CA 1
ATOM 888 C C . LEU A 1 110 ? -14.316 0.096 11.820 1.00 81.88 110 LEU A C 1
ATOM 890 O O . LEU A 1 110 ? -15.063 0.089 12.805 1.00 81.88 110 LEU A O 1
ATOM 894 N N . ALA A 1 111 ? -13.163 0.766 11.812 1.00 76.25 111 ALA A N 1
ATOM 895 C CA . ALA A 1 111 ? -12.700 1.564 12.939 1.00 76.25 111 ALA A CA 1
ATOM 896 C C . ALA A 1 111 ? -13.627 2.755 13.218 1.00 76.25 111 ALA A C 1
ATOM 898 O O . ALA A 1 111 ? -13.980 2.998 14.375 1.00 76.25 111 ALA A O 1
ATOM 899 N N . GLN A 1 112 ? -14.084 3.465 12.181 1.00 79.19 112 GLN A N 1
ATOM 900 C CA . GLN A 1 112 ? -15.048 4.560 12.329 1.00 79.19 112 GLN A CA 1
ATOM 901 C C . GLN A 1 112 ? -16.369 4.089 12.943 1.00 79.19 112 GLN A C 1
ATOM 903 O O . GLN A 1 112 ? -16.842 4.696 13.911 1.00 79.19 112 GLN A O 1
ATOM 908 N N . LYS A 1 113 ? -16.931 2.979 12.443 1.00 80.69 113 LYS A N 1
ATOM 909 C CA . LYS A 1 113 ? -18.164 2.375 12.977 1.00 80.69 113 LYS A CA 1
ATOM 910 C C . LYS A 1 113 ? -18.009 2.002 14.454 1.00 80.69 113 LYS A C 1
ATOM 912 O O . LYS A 1 113 ? -18.873 2.328 15.269 1.00 80.69 113 LYS A O 1
ATOM 917 N N . ARG A 1 114 ? -16.881 1.396 14.839 1.00 74.81 114 ARG A N 1
ATOM 918 C CA . ARG A 1 114 ? -16.606 1.050 16.246 1.00 74.81 114 ARG A CA 1
ATOM 919 C C . ARG A 1 114 ? -16.443 2.277 17.140 1.00 74.81 114 ARG A C 1
ATOM 921 O O . ARG A 1 114 ? -17.047 2.327 18.208 1.00 74.81 114 ARG A O 1
ATOM 928 N N . MET A 1 115 ? -15.704 3.299 16.707 1.00 74.00 115 MET A N 1
ATOM 929 C CA . MET A 1 115 ? -15.572 4.550 17.465 1.00 74.00 115 MET A CA 1
ATOM 930 C C . MET A 1 115 ? -16.910 5.280 17.629 1.00 74.00 115 MET A C 1
ATOM 932 O O . MET A 1 115 ? -17.143 5.924 18.652 1.00 74.00 115 MET A O 1
ATOM 936 N N . ALA A 1 116 ? -17.795 5.223 16.630 1.00 76.50 116 ALA A N 1
ATOM 937 C CA . ALA A 1 116 ? -19.148 5.762 16.743 1.00 76.50 116 ALA A CA 1
ATOM 938 C C . ALA A 1 116 ? -19.961 5.016 17.815 1.00 76.50 116 ALA A C 1
ATOM 940 O O . ALA A 1 116 ? -20.579 5.660 18.664 1.00 76.50 116 ALA A O 1
ATOM 941 N N . ARG A 1 117 ? -19.885 3.679 17.838 1.00 76.19 117 ARG A N 1
ATOM 942 C CA . ARG A 1 117 ? -20.534 2.845 18.859 1.00 76.19 117 ARG A CA 1
ATOM 943 C C . ARG A 1 117 ? -20.027 3.151 20.271 1.00 76.19 117 ARG A C 1
ATOM 945 O O . ARG A 1 117 ? -20.840 3.465 21.133 1.00 76.19 117 ARG A O 1
ATOM 952 N N . ILE A 1 118 ? -18.709 3.169 20.484 1.00 72.50 118 ILE A N 1
ATOM 953 C CA . ILE A 1 118 ? -18.102 3.489 21.791 1.00 72.50 118 ILE A CA 1
ATOM 954 C C . ILE A 1 118 ? -18.544 4.880 22.271 1.00 72.50 118 ILE A C 1
ATOM 956 O O . ILE A 1 118 ? -18.927 5.053 23.426 1.00 72.50 118 ILE A O 1
ATOM 960 N N . ARG A 1 119 ? -18.547 5.887 21.383 1.00 73.94 119 ARG A N 1
ATOM 961 C CA . ARG A 1 119 ? -19.024 7.240 21.723 1.00 73.94 119 ARG A CA 1
ATOM 962 C C . ARG A 1 119 ? -20.501 7.259 22.118 1.00 73.94 119 ARG A C 1
ATOM 964 O O . ARG A 1 119 ? -20.868 8.022 23.007 1.00 73.94 119 ARG A O 1
ATOM 971 N N . SER A 1 120 ? -21.338 6.448 21.472 1.00 75.56 120 SER A N 1
ATOM 972 C CA . SER A 1 120 ? -22.754 6.304 21.831 1.00 75.56 120 SER A CA 1
ATOM 973 C C . SER A 1 120 ? -22.922 5.667 23.215 1.00 75.56 120 SER A C 1
ATOM 975 O O . SER A 1 120 ? -23.627 6.219 24.056 1.00 75.56 120 SER A O 1
ATOM 977 N N . GLU A 1 121 ? -22.211 4.570 23.488 1.00 74.00 121 GLU A N 1
ATOM 978 C CA . GLU A 1 121 ? -22.249 3.859 24.775 1.00 74.00 121 GLU A CA 1
ATOM 979 C C . GLU A 1 121 ? -21.782 4.760 25.935 1.00 74.00 121 GLU A C 1
ATOM 981 O O . GLU A 1 121 ? -22.454 4.855 26.963 1.00 74.00 121 GLU A O 1
ATOM 986 N N . LEU A 1 122 ? -20.700 5.525 25.743 1.00 71.25 122 LEU A N 1
ATOM 987 C CA . LEU A 1 122 ? -20.223 6.502 26.732 1.00 71.25 122 LEU A CA 1
ATOM 988 C C . LEU A 1 122 ? -21.237 7.627 26.992 1.00 71.25 122 LEU A C 1
ATOM 990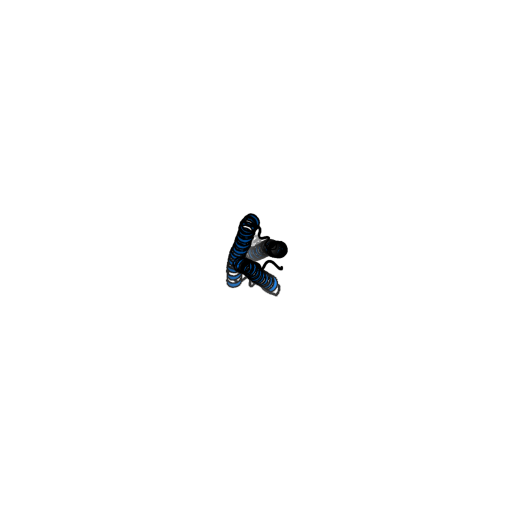 O O . LEU A 1 122 ? -21.436 8.028 28.138 1.00 71.25 122 LEU A O 1
ATOM 994 N N . ARG A 1 123 ? -21.919 8.124 25.950 1.00 72.81 123 ARG A N 1
ATOM 995 C CA . ARG A 1 123 ? -22.986 9.132 26.101 1.00 72.81 123 ARG A CA 1
ATOM 996 C C . ARG A 1 123 ? -24.192 8.595 26.871 1.00 72.81 123 ARG A C 1
ATOM 998 O O . ARG A 1 123 ? -24.834 9.365 27.579 1.00 72.81 123 ARG A O 1
ATOM 1005 N N . GLN A 1 124 ? -24.510 7.309 26.737 1.00 65.69 124 GLN A N 1
ATOM 1006 C CA . GLN A 1 124 ? -25.610 6.676 27.471 1.00 65.69 124 GLN A CA 1
ATOM 1007 C C . GLN A 1 124 ? -25.277 6.491 28.956 1.00 65.69 124 GLN A C 1
ATOM 1009 O O . GLN A 1 124 ? -26.142 6.727 29.794 1.00 65.69 124 GLN A O 1
ATOM 1014 N N . LEU A 1 125 ? -24.025 6.157 29.288 1.00 62.34 125 LEU A N 1
ATOM 1015 C CA . LEU A 1 125 ? -23.544 6.063 30.674 1.00 62.34 125 LEU A CA 1
ATOM 1016 C C . LEU A 1 125 ? -23.482 7.426 31.385 1.00 62.34 125 LEU A C 1
ATOM 1018 O O . LEU A 1 125 ? -23.661 7.493 32.597 1.00 62.34 125 LEU A O 1
ATOM 1022 N N . GLY A 1 126 ? -23.251 8.510 30.637 1.00 56.66 126 GLY A N 1
ATOM 1023 C CA . GLY A 1 126 ? -23.222 9.881 31.157 1.00 56.66 126 GLY A CA 1
ATOM 1024 C C . GLY A 1 126 ? -24.593 10.550 31.314 1.00 56.66 126 GLY A C 1
ATOM 1025 O O . GLY A 1 126 ? -24.655 11.681 31.795 1.00 56.66 126 GLY A O 1
ATOM 1026 N N . ARG A 1 127 ? -25.700 9.901 30.918 1.00 51.38 127 ARG A N 1
ATOM 1027 C CA . ARG A 1 127 ? -27.037 10.421 31.231 1.00 51.38 127 ARG A CA 1
ATOM 1028 C C . ARG A 1 127 ? -27.346 10.114 32.698 1.00 51.38 127 ARG A C 1
ATOM 1030 O O . ARG A 1 127 ? -27.337 8.935 33.056 1.00 51.38 127 ARG A O 1
ATOM 1037 N N . PRO A 1 128 ? -27.669 11.113 33.544 1.00 48.44 128 PRO A N 1
ATOM 1038 C CA . PRO A 1 128 ? -28.247 10.821 34.845 1.00 48.44 128 PRO A CA 1
ATOM 1039 C C . PRO A 1 128 ? -29.518 10.017 34.583 1.00 48.44 128 PRO A C 1
ATOM 1041 O O . PRO A 1 128 ? -30.458 10.498 33.951 1.00 48.44 128 PRO A O 1
ATOM 1044 N N . ARG A 1 129 ? -29.501 8.745 34.987 1.00 54.09 129 ARG A N 1
ATOM 1045 C CA . ARG A 1 129 ? -30.668 7.868 34.976 1.00 54.09 129 ARG A CA 1
ATOM 1046 C C . ARG A 1 129 ? -31.749 8.639 35.720 1.00 54.09 129 ARG A C 1
ATOM 1048 O O . ARG A 1 129 ? -31.562 8.876 36.911 1.00 54.09 129 ARG A O 1
ATOM 1055 N N . ASN A 1 130 ? -32.775 9.112 35.003 1.00 47.91 130 ASN A N 1
ATOM 1056 C CA . ASN A 1 130 ? -33.887 9.884 35.556 1.00 47.91 130 ASN A CA 1
ATOM 1057 C C . ASN A 1 130 ? -34.260 9.281 36.910 1.00 47.91 130 ASN A C 1
ATOM 1059 O O . ASN A 1 130 ? -34.832 8.190 36.969 1.00 47.91 130 ASN A O 1
ATOM 1063 N N . ARG A 1 131 ? -33.878 9.961 37.999 1.00 49.00 131 ARG A N 1
ATOM 1064 C CA . ARG A 1 131 ? -34.465 9.694 39.306 1.00 49.00 131 ARG A CA 1
ATOM 1065 C C . ARG A 1 131 ? -35.956 9.928 39.090 1.00 49.00 131 ARG A C 1
ATOM 1067 O O . ARG A 1 131 ? -36.292 11.006 38.594 1.00 49.00 131 ARG A O 1
ATOM 1074 N N . PRO A 1 132 ? -36.844 8.973 39.404 1.00 47.12 132 PRO A N 1
ATOM 1075 C CA . PRO A 1 132 ? -38.248 9.317 39.495 1.00 47.12 132 PRO A CA 1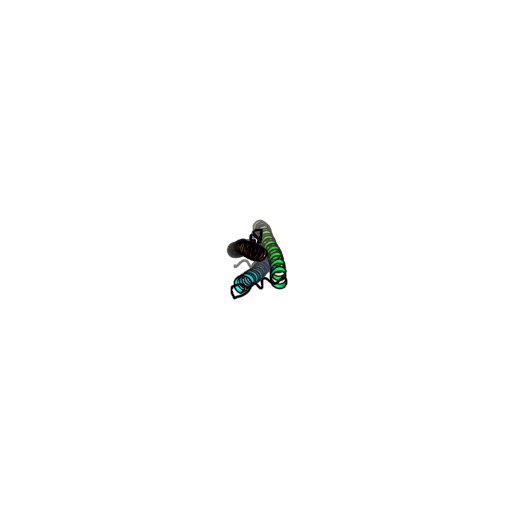
ATOM 1076 C C . PRO A 1 132 ? -38.322 10.458 40.507 1.00 47.12 132 PRO A C 1
ATOM 1078 O O . PRO A 1 132 ? -37.892 10.315 41.653 1.00 47.12 132 PRO A O 1
ATOM 1081 N N . SER A 1 133 ? -38.743 11.631 40.039 1.00 50.91 133 SER A N 1
ATOM 1082 C CA . SER A 1 133 ? -39.024 12.771 40.892 1.00 50.91 133 SER A CA 1
ATOM 1083 C C . SER A 1 133 ? -40.024 12.285 41.933 1.00 50.91 133 SER A C 1
ATOM 1085 O O . SE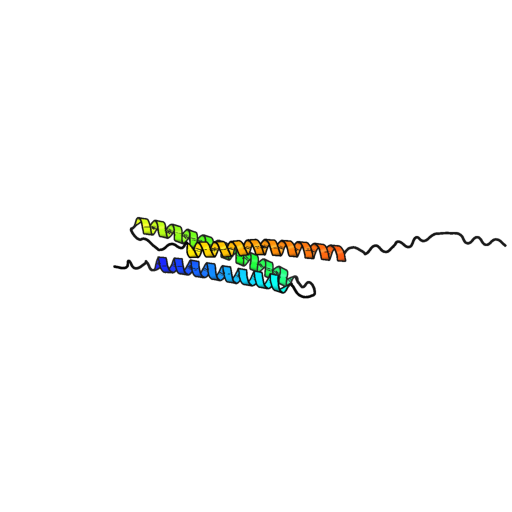R A 1 133 ? -41.173 11.999 41.587 1.00 50.91 133 SER A O 1
ATOM 1087 N N . MET A 1 134 ? -39.578 12.132 43.182 1.00 42.00 134 MET A N 1
ATOM 1088 C CA . MET A 1 134 ? -40.476 12.014 44.322 1.00 42.00 134 MET A CA 1
ATOM 1089 C C . MET A 1 134 ? -41.376 13.244 44.254 1.00 42.00 134 MET A C 1
ATOM 1091 O O . MET A 1 134 ? -40.930 14.360 44.520 1.00 42.00 134 MET A O 1
ATOM 1095 N N . LYS A 1 135 ? -42.620 13.054 43.809 1.00 50.22 135 LYS A N 1
ATOM 1096 C CA . LYS A 1 135 ? -43.670 14.046 43.994 1.00 50.22 135 LYS A CA 1
ATOM 1097 C C . LYS A 1 135 ? -43.868 14.143 45.501 1.00 50.22 135 LYS A C 1
ATOM 1099 O O . LYS A 1 135 ? -44.507 13.283 46.098 1.00 50.22 135 LYS A O 1
ATOM 1104 N N . VAL A 1 136 ? -43.246 15.143 46.112 1.00 45.50 136 VAL A N 1
ATOM 1105 C CA . VAL A 1 136 ? -43.600 15.582 47.456 1.00 45.50 136 VAL A CA 1
ATOM 1106 C C . VAL A 1 136 ? -44.980 16.212 47.315 1.00 45.50 136 VAL A C 1
ATOM 1108 O O . VAL A 1 136 ? -45.114 17.289 46.740 1.00 45.50 136 VAL A O 1
ATOM 1111 N N . PHE A 1 137 ? -46.013 15.493 47.744 1.00 45.03 137 PHE A N 1
ATOM 1112 C CA . PHE A 1 137 ? -47.336 16.072 47.940 1.00 45.03 137 PHE A CA 1
ATOM 1113 C C . PHE A 1 137 ? -47.305 16.869 49.249 1.00 45.03 137 PHE A C 1
ATOM 1115 O O . PHE A 1 137 ? -46.982 16.284 50.284 1.00 45.03 137 PHE A O 1
ATOM 1122 N N . PRO A 1 138 ? -47.621 18.173 49.249 1.00 51.25 138 PRO A N 1
ATOM 1123 C CA . PRO A 1 138 ? -47.937 18.873 50.478 1.00 51.25 138 PRO A CA 1
ATOM 1124 C C . PRO A 1 138 ? -49.432 18.678 50.751 1.00 51.25 138 PRO A C 1
ATOM 1126 O O . PRO A 1 138 ? -50.268 19.205 50.022 1.00 51.25 138 PRO A O 1
ATOM 1129 N N . SER A 1 139 ? -49.792 17.930 51.789 1.00 46.34 139 SER A N 1
ATOM 1130 C CA . SER A 1 139 ? -51.160 17.956 52.313 1.00 46.34 139 SER A CA 1
ATOM 1131 C C . SER A 1 139 ? -51.116 17.970 53.835 1.00 46.34 139 SER A C 1
ATOM 1133 O O . SER A 1 139 ? -50.891 16.948 54.476 1.00 46.34 139 SER A O 1
ATOM 1135 N N . GLN A 1 140 ? -51.220 19.199 54.345 1.00 45.72 140 GLN A N 1
ATOM 1136 C CA . GLN A 1 140 ? -51.966 19.630 55.528 1.00 45.72 140 GLN A CA 1
ATOM 1137 C C . GLN A 1 140 ? -52.325 18.538 56.539 1.00 45.72 140 GLN A C 1
ATOM 1139 O O . GLN A 1 140 ? -53.226 17.733 56.321 1.00 45.72 140 GLN A O 1
ATOM 1144 N N . ILE A 1 141 ? -51.665 18.599 57.693 1.00 41.59 141 ILE A N 1
ATOM 1145 C CA . ILE A 1 141 ? -52.232 18.096 58.937 1.00 41.59 141 ILE A CA 1
ATOM 1146 C C . ILE A 1 141 ? -53.023 19.269 59.528 1.00 41.59 141 ILE A C 1
ATOM 1148 O O . ILE A 1 141 ? -52.438 20.151 60.154 1.00 41.59 141 ILE A O 1
ATOM 1152 N N . ASP A 1 142 ? -54.330 19.298 59.275 1.00 48.84 142 ASP A N 1
ATOM 1153 C CA . ASP A 1 142 ? -55.276 19.997 60.143 1.00 48.84 142 ASP A CA 1
ATOM 1154 C C . ASP A 1 142 ? -55.610 19.038 61.287 1.00 48.84 142 ASP A C 1
ATOM 1156 O O . ASP A 1 142 ? -56.220 17.989 61.070 1.00 48.84 142 ASP A O 1
ATOM 1160 N N . VAL A 1 143 ? -55.203 19.384 62.508 1.00 39.78 143 VAL A N 1
ATOM 1161 C CA . VAL A 1 143 ? -55.812 18.819 63.716 1.00 39.78 143 VAL A CA 1
ATOM 1162 C C . VAL A 1 143 ? -56.550 19.955 64.399 1.00 39.78 143 VAL A C 1
ATOM 1164 O O . VAL A 1 143 ? -55.962 20.798 65.077 1.00 39.78 143 VAL A O 1
ATOM 1167 N N . HIS A 1 144 ? -57.858 19.975 64.174 1.00 36.38 144 HIS A N 1
ATOM 1168 C CA . HIS A 1 144 ? -58.801 20.568 65.101 1.00 36.38 144 HIS A CA 1
ATOM 1169 C C . HIS A 1 144 ? -59.387 19.471 65.994 1.00 36.38 144 HIS A C 1
ATOM 1171 O O . HIS A 1 144 ? -59.790 18.420 65.491 1.00 36.38 144 HIS A O 1
ATOM 1177 N N . ILE A 1 145 ? -59.505 19.847 67.275 1.00 41.50 145 ILE A N 1
ATOM 1178 C CA . ILE A 1 145 ? -60.134 19.200 68.442 1.00 41.50 145 ILE A CA 1
ATOM 1179 C C . ILE A 1 145 ? -59.169 18.395 69.317 1.00 41.50 145 ILE A C 1
ATOM 1181 O O . ILE A 1 145 ? -58.756 17.285 68.924 1.00 41.50 145 ILE A O 1
#

Foldseek 3Di:
DPPDDDPVLVVLLVQLVVLLVQLLVLLVVLVCLLVVCPDDDDPCPVVSVVVNVVSLVSNVVSLVSNVVSQVVSVVVQVVCVVVVHHDDDCVVSVVSSVVSVVSSVVSVVSVVVVVVVVVVVVVVVPDPPPDPPPPPDDDDDDDDD

Radius of gyration: 29.39 Å; chains: 1; bounding box: 81×35×96 Å

pLDDT: mean 76.66, std 16.66, range [36.38, 93.56]

Secondary structure (DSSP, 8-state):
-PPPPPHHHHHHHHHHHHHHHHHHHHHHHHHHHHHTT-SSS----HHHHHHHHHHHHHHHHHHHHHHHHHHHHHHHHHHHHHTT--PPP-HHHHHHHHHHHHHHHHHHHHHHHHHHHHHHHHHHHTS------------------